Protein AF-A0A8T6N2C1-F1 (afdb_monomer)

Foldseek 3Di:
DPPDCDPVNVVVVVVVVVVVVVVVVLVVLVVQLVVLVVCLVVVVVVCPDPVHDPVNCVVCVVVNVVSNVVSVVSNVVSVVVVVVVVVD

Sequence (88 aa):
DDGVVDDQEIKRSQDMLELELREEKAEAQKRMAWVALASVVLFTVALFTPYVPESRVNALGDLLGLFYIAQASVVGFYFGASAYMSRK

Solvent-accessible surface area (backbone atoms only — not comparable to full-atom values): 4994 Å² total; per-residue (Å²): 135,74,94,66,85,49,74,67,57,55,49,52,52,50,54,50,52,52,50,51,55,49,51,53,50,51,50,52,48,49,50,51,36,50,51,40,53,50,48,54,52,54,50,54,54,52,59,72,35,92,87,46,54,66,70,60,51,63,75,38,41,70,60,51,52,52,50,55,52,53,39,50,48,52,41,49,47,48,54,50,53,50,55,55,61,74,75,109

Mean predicted aligned error: 7.55 Å

Secondary structure (DSSP, 8-state):
------HHHHHHHHHHHHHHHHHHHHHHHHHHHHHHHHHHHHHHHHHTSTTS-HHHHHHHHHHHHHHHHHHHHHHHHHHHHHHHHTT-

Structure (mmCIF, N/CA/C/O backbone):
data_AF-A0A8T6N2C1-F1
#
_entry.id   AF-A0A8T6N2C1-F1
#
loop_
_atom_site.group_PDB
_atom_site.id
_atom_site.type_symbol
_atom_site.label_atom_id
_atom_site.label_alt_id
_atom_site.label_comp_id
_atom_site.label_asym_id
_atom_site.label_entity_id
_atom_site.label_seq_id
_atom_site.pdbx_PDB_ins_code
_atom_site.Cartn_x
_atom_site.Cartn_y
_atom_site.Cartn_z
_atom_site.occupancy
_atom_site.B_iso_or_equiv
_atom_site.auth_seq_id
_atom_site.auth_comp_id
_atom_site.auth_asym_id
_atom_site.auth_atom_id
_atom_site.pdbx_PDB_model_num
ATOM 1 N N . ASP A 1 1 ? -44.871 -8.943 26.080 1.00 46.81 1 ASP A N 1
ATOM 2 C CA . ASP A 1 1 ? -44.673 -7.818 25.164 1.00 46.81 1 ASP A CA 1
ATOM 3 C C . ASP A 1 1 ? -45.124 -6.563 25.888 1.00 46.81 1 ASP A C 1
ATOM 5 O O . ASP A 1 1 ? -46.224 -6.068 25.674 1.00 46.81 1 ASP A O 1
ATOM 9 N N . ASP A 1 2 ? -44.345 -6.156 26.892 1.00 55.09 2 ASP A N 1
ATOM 10 C CA . ASP A 1 2 ? -44.472 -4.800 27.412 1.00 55.09 2 ASP A CA 1
ATOM 11 C C . ASP A 1 2 ? -43.630 -3.952 26.453 1.00 55.09 2 ASP A C 1
ATOM 13 O O . ASP A 1 2 ? -42.506 -4.315 26.125 1.00 55.09 2 ASP A O 1
ATOM 17 N N . GLY A 1 3 ? -44.228 -2.933 25.845 1.00 60.69 3 GLY A N 1
ATOM 18 C CA . GLY A 1 3 ? -43.597 -2.161 24.774 1.00 60.69 3 GLY A CA 1
ATOM 19 C C . GLY A 1 3 ? -42.540 -1.173 25.273 1.00 60.69 3 GLY A C 1
ATOM 20 O O . GLY A 1 3 ? -42.392 -0.114 24.662 1.00 60.69 3 GLY A O 1
ATOM 21 N N . VAL A 1 4 ? -41.874 -1.451 26.399 1.00 64.38 4 VAL A N 1
ATOM 22 C CA . VAL A 1 4 ? -40.844 -0.594 26.983 1.00 64.38 4 VAL A CA 1
ATOM 23 C C . VAL A 1 4 ? -39.487 -1.201 26.657 1.00 64.38 4 VAL A C 1
ATOM 25 O O . VAL A 1 4 ? -39.103 -2.234 27.191 1.00 64.38 4 VAL A O 1
ATOM 28 N N . VAL A 1 5 ? -38.759 -0.544 25.755 1.00 62.59 5 VAL A N 1
ATOM 29 C CA . VAL A 1 5 ? -37.360 -0.882 25.488 1.00 62.59 5 VAL A CA 1
ATOM 30 C C . VAL A 1 5 ? -36.582 -0.660 26.786 1.00 62.59 5 VAL A C 1
ATOM 32 O O . VAL A 1 5 ? -36.468 0.479 27.242 1.00 62.59 5 VAL A O 1
ATOM 35 N N . ASP A 1 6 ? -36.098 -1.738 27.400 1.00 70.88 6 ASP A N 1
ATOM 36 C CA . ASP A 1 6 ? -35.284 -1.656 28.612 1.00 70.88 6 ASP A CA 1
ATOM 37 C C . ASP A 1 6 ? -33.922 -1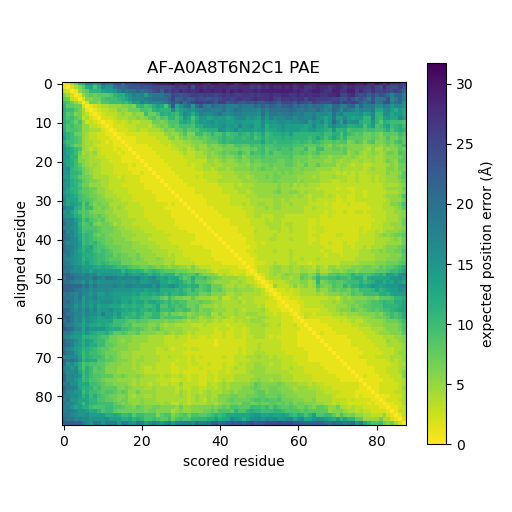.031 28.268 1.00 70.88 6 ASP A C 1
ATOM 39 O O . ASP A 1 6 ? -33.349 -1.291 27.204 1.00 70.88 6 ASP A O 1
ATOM 43 N N . ASP A 1 7 ? -33.358 -0.223 29.167 1.00 72.00 7 ASP A N 1
ATOM 44 C CA . ASP A 1 7 ? -32.079 0.470 28.936 1.00 72.00 7 ASP A CA 1
ATOM 45 C C . ASP A 1 7 ? -30.941 -0.520 28.605 1.00 72.00 7 ASP A C 1
ATOM 47 O O . ASP A 1 7 ? -29.975 -0.182 27.910 1.00 72.00 7 ASP A O 1
ATOM 51 N N . GLN A 1 8 ? -31.060 -1.777 29.054 1.00 73.69 8 GLN A N 1
ATOM 52 C CA . GLN A 1 8 ? -30.140 -2.857 28.694 1.00 73.69 8 GLN A CA 1
ATOM 53 C C . GLN A 1 8 ? -30.251 -3.296 27.227 1.00 73.69 8 GLN A C 1
ATOM 55 O O . GLN A 1 8 ? -29.228 -3.627 26.618 1.00 73.69 8 GLN A O 1
ATOM 60 N N . GLU A 1 9 ? -31.450 -3.299 26.643 1.00 72.69 9 GLU A N 1
ATOM 61 C CA . GLU A 1 9 ? -31.662 -3.634 25.230 1.00 72.69 9 GLU A CA 1
ATOM 62 C C . GLU A 1 9 ? -31.119 -2.535 24.310 1.00 72.69 9 GLU A C 1
ATOM 64 O O . GLU A 1 9 ? -30.480 -2.838 23.295 1.00 72.69 9 GLU A O 1
ATOM 69 N N . ILE A 1 10 ? -31.273 -1.264 24.703 1.00 78.88 10 ILE A N 1
ATOM 70 C CA . ILE A 1 10 ? -30.673 -0.122 23.994 1.00 78.88 10 ILE A CA 1
ATOM 71 C C . ILE A 1 10 ? -29.149 -0.240 24.010 1.00 78.88 10 ILE A C 1
ATOM 73 O O . ILE A 1 10 ? -28.506 -0.123 22.965 1.00 78.88 10 ILE A O 1
ATOM 77 N N . LYS A 1 11 ? -28.562 -0.524 25.178 1.00 84.44 11 LYS A N 1
ATOM 78 C CA . LYS A 1 11 ? -27.108 -0.637 25.328 1.00 84.44 11 LYS A CA 1
ATOM 79 C C . LYS A 1 11 ? -26.525 -1.793 24.514 1.00 84.44 11 LYS A C 1
ATOM 81 O O . LYS A 1 11 ? -25.540 -1.604 23.811 1.00 84.44 11 LYS A O 1
ATOM 86 N N . ARG A 1 12 ? -27.173 -2.964 24.527 1.00 82.44 12 ARG A N 1
ATOM 87 C CA . ARG A 1 12 ? -26.769 -4.104 23.684 1.00 82.44 12 ARG A CA 1
ATOM 88 C C . ARG A 1 12 ? -26.842 -3.783 22.197 1.00 82.44 12 ARG A C 1
ATOM 90 O O . ARG A 1 12 ? -25.947 -4.173 21.455 1.00 82.44 12 ARG A O 1
ATOM 97 N N . SER A 1 13 ? -27.889 -3.083 21.769 1.00 83.25 13 SER A N 1
ATOM 98 C CA . SER A 1 13 ? -28.046 -2.687 20.368 1.00 83.25 13 SER A CA 1
ATOM 99 C C . SER A 1 13 ? -26.957 -1.698 19.942 1.00 83.25 13 SER A C 1
ATOM 101 O O . SER A 1 13 ? -26.416 -1.823 18.848 1.00 83.25 13 SER A O 1
ATOM 103 N N . GLN A 1 14 ? -26.584 -0.757 20.817 1.00 86.31 14 GLN A N 1
ATOM 104 C CA . GLN A 1 14 ? -25.483 0.181 20.576 1.00 86.31 14 GLN A CA 1
ATOM 105 C C . GLN A 1 14 ? -24.121 -0.516 20.500 1.00 86.31 14 GLN A C 1
ATOM 107 O O . GLN A 1 14 ? -23.365 -0.247 19.569 1.00 86.31 14 GLN A O 1
ATOM 112 N N . ASP A 1 15 ? -23.829 -1.433 21.426 1.00 88.50 15 ASP A N 1
ATOM 113 C CA . ASP A 1 15 ? -22.576 -2.197 21.427 1.00 88.50 15 ASP A CA 1
ATOM 114 C C . ASP A 1 15 ? -22.445 -3.047 20.148 1.00 88.50 15 ASP A C 1
ATOM 116 O O . ASP A 1 15 ? -21.370 -3.134 19.554 1.00 88.50 15 ASP A O 1
ATOM 120 N N . MET A 1 16 ? -23.552 -3.641 19.691 1.00 85.75 16 MET A N 1
ATOM 121 C CA . MET A 1 16 ? -23.603 -4.444 18.467 1.00 85.75 16 MET A CA 1
ATOM 122 C C . MET A 1 16 ? -23.368 -3.591 17.213 1.00 85.75 16 MET A C 1
ATOM 124 O O . MET A 1 16 ? -22.524 -3.935 16.391 1.00 85.75 16 MET A O 1
ATOM 128 N N . LEU A 1 17 ? -24.028 -2.432 17.118 1.00 89.19 17 LEU A N 1
ATOM 129 C CA . LEU A 1 17 ? -23.802 -1.449 16.052 1.00 89.19 17 LEU A CA 1
ATOM 130 C C . LEU A 1 17 ? -22.356 -0.940 16.029 1.00 89.19 17 LEU A C 1
ATOM 132 O O . LEU A 1 17 ? -21.770 -0.761 14.962 1.00 89.19 17 LEU A O 1
ATOM 136 N N . GLU A 1 18 ? -21.757 -0.693 17.196 1.00 89.62 18 GLU A N 1
ATOM 137 C CA . GLU A 1 18 ? -20.364 -0.256 17.269 1.00 89.62 18 GLU A CA 1
ATOM 138 C C . GLU A 1 18 ? -19.400 -1.348 16.785 1.00 89.62 18 GLU A C 1
ATOM 140 O O . GLU A 1 18 ? -18.438 -1.041 16.073 1.00 89.62 18 GLU A O 1
ATOM 145 N N . LEU A 1 19 ? -19.656 -2.610 17.140 1.00 87.56 19 LEU A N 1
ATOM 146 C CA . LEU A 1 19 ? -18.880 -3.754 16.661 1.00 87.56 19 LEU A CA 1
ATOM 147 C C . LEU A 1 19 ? -18.960 -3.882 15.137 1.00 87.56 19 LEU A C 1
ATOM 149 O O . LEU A 1 19 ? -17.913 -3.935 14.491 1.00 87.56 19 LEU A O 1
ATOM 153 N N . GLU A 1 20 ? -20.161 -3.828 14.560 1.00 88.88 20 GLU A N 1
ATOM 154 C CA . GLU A 1 20 ? -20.359 -3.888 13.106 1.00 88.88 20 GLU A CA 1
ATOM 155 C C . GLU A 1 20 ? -19.611 -2.758 12.383 1.00 88.88 20 GLU A C 1
ATOM 157 O O . GLU A 1 20 ? -18.842 -3.001 11.451 1.00 88.88 20 GLU A O 1
ATOM 162 N N . LEU A 1 21 ? -19.746 -1.517 12.864 1.00 89.75 21 LEU A N 1
ATOM 163 C CA . LEU A 1 21 ? -19.045 -0.365 12.289 1.00 89.75 21 LEU A CA 1
ATOM 164 C C . LEU A 1 21 ? -17.519 -0.494 12.386 1.00 89.75 21 LEU A C 1
ATOM 166 O O . LEU A 1 21 ? -16.795 0.013 11.523 1.00 89.75 21 LEU A O 1
ATOM 170 N N . ARG A 1 22 ? -16.996 -1.112 13.451 1.00 87.88 22 ARG A N 1
ATOM 171 C CA . ARG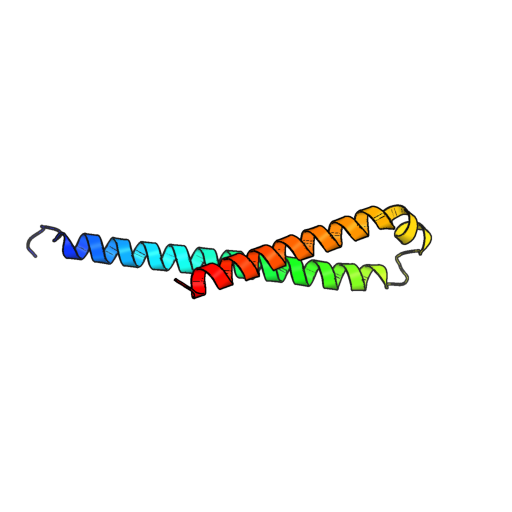 A 1 22 ? -15.556 -1.368 13.598 1.00 87.88 22 ARG A CA 1
ATOM 172 C C . ARG A 1 22 ? -15.080 -2.435 12.620 1.00 87.88 22 ARG A C 1
ATOM 174 O O . ARG A 1 22 ? -14.036 -2.234 11.998 1.00 87.88 22 ARG A O 1
ATOM 181 N N . GLU A 1 23 ? -15.825 -3.525 12.467 1.00 88.19 23 GLU A N 1
ATOM 182 C CA . GLU A 1 23 ? -15.508 -4.589 11.512 1.00 88.19 23 GLU A CA 1
ATOM 183 C C . GLU A 1 23 ? -15.512 -4.067 10.073 1.00 88.19 23 GLU A C 1
ATOM 185 O O . GLU A 1 23 ? -14.534 -4.264 9.347 1.00 88.19 23 GLU A O 1
ATOM 190 N N . GLU A 1 24 ? -16.537 -3.302 9.690 1.00 90.62 24 GLU A N 1
ATOM 191 C CA . GLU A 1 24 ? -16.638 -2.708 8.354 1.00 90.62 24 GLU A CA 1
ATOM 192 C C . GLU A 1 24 ? -15.454 -1.769 8.067 1.00 90.62 24 GLU A C 1
ATOM 194 O O . GLU A 1 24 ? -14.809 -1.851 7.015 1.00 90.62 24 GLU A O 1
ATOM 199 N N . LYS A 1 25 ? -15.094 -0.911 9.033 1.00 88.50 25 LYS A N 1
ATOM 200 C CA . LYS A 1 25 ? -13.920 -0.029 8.920 1.00 88.50 25 LYS A CA 1
ATOM 201 C C . LYS A 1 25 ? -12.623 -0.818 8.779 1.00 88.50 25 LYS A C 1
ATOM 203 O O . LYS A 1 25 ? -11.784 -0.448 7.956 1.00 88.50 25 LYS A O 1
ATOM 208 N N . ALA A 1 26 ? -12.440 -1.878 9.562 1.00 87.81 26 ALA A N 1
ATOM 209 C CA . ALA A 1 26 ? -11.250 -2.719 9.492 1.00 87.81 26 ALA A CA 1
ATOM 210 C C . ALA A 1 26 ? -11.143 -3.424 8.130 1.00 87.81 26 ALA A C 1
ATOM 212 O O . ALA A 1 26 ? -10.063 -3.466 7.535 1.00 87.81 26 ALA A O 1
ATOM 213 N N . GLU A 1 27 ? -12.259 -3.916 7.588 1.00 90.44 27 GLU A N 1
ATOM 214 C CA . GLU A 1 27 ? -12.280 -4.540 6.269 1.00 90.44 27 GLU A CA 1
ATOM 215 C C . GLU A 1 27 ? -11.980 -3.528 5.154 1.00 90.44 27 GLU A C 1
ATOM 217 O O . GLU A 1 27 ? -11.156 -3.799 4.274 1.00 90.44 27 GLU A O 1
ATOM 222 N N . ALA A 1 28 ? -12.574 -2.334 5.213 1.00 90.44 28 ALA A N 1
ATOM 223 C CA . ALA A 1 28 ? -12.293 -1.258 4.267 1.00 90.44 28 ALA A CA 1
ATOM 224 C C . ALA A 1 28 ? -10.806 -0.866 4.289 1.00 90.44 28 ALA A C 1
ATOM 226 O O . ALA A 1 28 ? -10.160 -0.785 3.242 1.00 90.44 28 ALA A O 1
ATOM 227 N N . GLN A 1 29 ? -10.231 -0.697 5.480 1.00 88.81 29 GLN A N 1
ATOM 228 C CA . GLN A 1 29 ? -8.811 -0.405 5.665 1.00 88.81 29 GLN A CA 1
ATOM 229 C C . GLN A 1 29 ? -7.907 -1.520 5.114 1.00 88.81 29 GLN A C 1
ATOM 231 O O . GLN A 1 29 ? -6.936 -1.234 4.408 1.00 88.81 29 GLN A O 1
ATOM 236 N N . LYS A 1 30 ? -8.257 -2.789 5.353 1.00 90.06 30 LYS A N 1
ATOM 237 C CA . LYS A 1 30 ? -7.546 -3.948 4.799 1.00 90.06 30 LYS A CA 1
ATOM 238 C C . LYS A 1 30 ? -7.571 -3.945 3.273 1.00 90.06 30 LYS A C 1
ATOM 240 O O . LYS A 1 30 ? -6.539 -4.182 2.646 1.00 90.06 30 LYS A O 1
ATOM 245 N N . ARG A 1 31 ? -8.728 -3.666 2.663 1.00 92.25 31 ARG A N 1
ATOM 246 C CA . ARG A 1 31 ? -8.864 -3.560 1.201 1.00 92.25 31 ARG A CA 1
ATOM 247 C C . ARG A 1 31 ? -8.000 -2.425 0.649 1.00 92.25 31 ARG A C 1
ATOM 249 O O . ARG A 1 31 ? -7.284 -2.647 -0.322 1.00 92.25 31 ARG A O 1
ATOM 256 N N . MET A 1 32 ? -7.991 -1.255 1.293 1.00 92.44 32 MET A N 1
ATOM 257 C CA . MET A 1 32 ? -7.122 -0.139 0.893 1.00 92.44 32 MET A CA 1
ATOM 258 C C . MET A 1 32 ? -5.635 -0.511 0.947 1.00 92.44 32 MET A C 1
ATOM 260 O O . MET A 1 32 ? -4.907 -0.244 -0.007 1.00 92.44 32 MET A O 1
ATOM 264 N N . ALA A 1 33 ? -5.187 -1.178 2.016 1.00 91.81 33 ALA A N 1
ATOM 265 C CA . ALA A 1 33 ? -3.803 -1.633 2.139 1.00 91.81 33 ALA A CA 1
ATOM 266 C C . ALA A 1 33 ? -3.427 -2.660 1.058 1.00 91.81 33 ALA A C 1
ATOM 268 O O . ALA A 1 33 ? -2.348 -2.578 0.475 1.00 91.81 33 ALA A O 1
ATOM 269 N N . TRP A 1 34 ? -4.328 -3.593 0.739 1.00 92.12 34 TRP A N 1
ATOM 270 C CA . TRP A 1 34 ? -4.122 -4.556 -0.345 1.00 92.12 34 TRP A CA 1
ATOM 271 C C . TRP A 1 34 ? -4.023 -3.895 -1.717 1.00 92.12 34 TRP A C 1
ATOM 273 O O . TRP A 1 34 ? -3.151 -4.263 -2.501 1.00 92.12 34 TRP A O 1
ATOM 283 N N . VAL A 1 35 ? -4.873 -2.907 -2.002 1.00 94.62 35 VAL A N 1
ATOM 284 C CA . VAL A 1 35 ? -4.810 -2.141 -3.254 1.00 94.62 35 VAL A CA 1
ATOM 285 C C . VAL A 1 35 ? -3.498 -1.361 -3.342 1.00 94.62 35 VAL A C 1
ATOM 287 O O . VAL A 1 35 ? -2.852 -1.389 -4.388 1.00 94.62 35 VAL A O 1
ATOM 290 N N . ALA A 1 36 ? -3.060 -0.733 -2.248 1.00 93.75 36 ALA A N 1
ATOM 291 C CA . ALA A 1 36 ? -1.778 -0.035 -2.189 1.00 93.75 36 ALA A CA 1
ATOM 292 C C . ALA A 1 36 ? -0.602 -0.982 -2.489 1.00 93.75 36 ALA A C 1
ATOM 294 O O . ALA A 1 36 ? 0.196 -0.714 -3.389 1.00 93.75 36 ALA A O 1
ATOM 295 N N . LEU A 1 37 ? -0.545 -2.140 -1.820 1.00 93.25 37 LEU A N 1
ATOM 296 C CA . LEU A 1 37 ? 0.478 -3.166 -2.055 1.00 93.25 37 LEU A CA 1
ATOM 297 C C . LEU A 1 37 ? 0.455 -3.692 -3.495 1.00 93.25 37 LEU A C 1
ATOM 299 O O . LEU A 1 37 ? 1.498 -3.769 -4.144 1.00 93.25 37 LEU A O 1
ATOM 303 N N . ALA A 1 38 ? -0.730 -4.012 -4.018 1.00 95.12 38 ALA A N 1
ATOM 304 C CA . ALA A 1 38 ? -0.889 -4.474 -5.391 1.00 95.12 38 ALA A CA 1
ATOM 305 C C . ALA A 1 38 ? -0.447 -3.408 -6.404 1.00 95.12 38 ALA A C 1
ATOM 307 O O . ALA A 1 38 ? 0.189 -3.747 -7.399 1.00 95.12 38 ALA A O 1
ATOM 308 N N . SER A 1 39 ? -0.723 -2.127 -6.137 1.00 94.12 39 SER A N 1
ATOM 309 C CA . SER A 1 39 ? -0.325 -1.024 -7.017 1.00 94.12 39 SER A CA 1
ATOM 310 C C . SER A 1 39 ? 1.193 -0.896 -7.126 1.00 94.12 39 SER A C 1
ATOM 312 O O . SER A 1 39 ? 1.710 -0.767 -8.230 1.00 94.12 39 SER A O 1
ATOM 314 N N . VAL A 1 40 ? 1.917 -1.029 -6.010 1.00 93.88 40 VAL A N 1
ATOM 315 C CA . VAL A 1 40 ? 3.385 -0.990 -5.972 1.00 93.88 40 VAL A CA 1
ATOM 316 C C . VAL A 1 40 ? 3.974 -2.132 -6.791 1.00 93.88 40 VAL A C 1
ATOM 318 O O . VAL A 1 40 ? 4.864 -1.912 -7.612 1.00 93.88 40 VAL A O 1
ATOM 321 N N . VAL A 1 41 ? 3.461 -3.350 -6.609 1.00 93.69 41 VAL A N 1
ATOM 322 C CA . VAL A 1 41 ? 3.932 -4.531 -7.345 1.00 93.69 41 VAL A CA 1
ATOM 323 C C . VAL A 1 41 ? 3.631 -4.399 -8.836 1.00 93.69 41 VAL A C 1
ATOM 325 O O . VAL A 1 41 ? 4.540 -4.537 -9.650 1.00 93.69 41 VAL A O 1
ATOM 328 N N . LEU A 1 42 ? 2.385 -4.082 -9.200 1.00 94.62 42 LEU A N 1
ATOM 329 C CA . LEU A 1 42 ? 1.967 -3.928 -10.593 1.00 94.62 42 LEU A CA 1
ATOM 330 C C . LEU A 1 42 ? 2.775 -2.839 -11.300 1.00 94.62 42 LEU A C 1
ATOM 332 O O . LEU A 1 42 ? 3.222 -3.038 -12.426 1.00 94.62 42 LEU A O 1
ATOM 336 N N . PHE A 1 43 ? 2.987 -1.708 -10.632 1.00 91.44 43 PHE A N 1
ATOM 337 C CA . PHE A 1 43 ? 3.746 -0.596 -11.180 1.00 91.44 43 PHE A CA 1
ATOM 338 C C . PHE A 1 43 ? 5.222 -0.953 -11.365 1.00 91.44 43 PHE A C 1
ATOM 340 O O . PHE A 1 43 ? 5.791 -0.681 -12.419 1.00 91.44 43 PHE A O 1
ATOM 347 N N . THR A 1 44 ? 5.817 -1.655 -10.396 1.00 90.25 44 THR A N 1
ATOM 348 C CA . THR A 1 44 ? 7.189 -2.169 -10.513 1.00 90.25 44 THR A CA 1
ATOM 349 C C . THR A 1 44 ? 7.305 -3.116 -11.703 1.00 90.25 44 THR A C 1
ATOM 351 O O . THR A 1 44 ? 8.172 -2.936 -12.548 1.00 90.25 44 THR A O 1
ATOM 354 N N . VAL A 1 45 ? 6.397 -4.087 -11.830 1.00 91.56 45 VAL A N 1
ATOM 355 C CA . VAL A 1 45 ? 6.387 -5.020 -12.966 1.00 91.56 45 VAL A CA 1
ATOM 356 C C . VAL A 1 45 ? 6.215 -4.272 -14.289 1.00 91.56 45 VAL A C 1
ATOM 358 O O . VAL A 1 45 ? 6.930 -4.568 -15.242 1.00 91.56 45 VAL A O 1
ATOM 361 N N . ALA A 1 46 ? 5.327 -3.275 -14.346 1.00 90.25 46 ALA A N 1
ATOM 362 C CA . ALA A 1 46 ? 5.097 -2.464 -15.539 1.00 90.25 46 ALA A CA 1
ATOM 363 C C . ALA A 1 46 ? 6.359 -1.706 -15.988 1.00 90.25 46 ALA A C 1
ATOM 365 O O . ALA A 1 46 ? 6.658 -1.693 -17.182 1.00 90.25 46 ALA A O 1
ATOM 366 N N . LEU A 1 47 ? 7.128 -1.131 -15.056 1.00 88.06 47 LEU A N 1
ATOM 367 C CA . LEU A 1 47 ? 8.384 -0.434 -15.366 1.00 88.06 47 LEU A CA 1
ATOM 368 C C . LEU A 1 47 ? 9.460 -1.363 -15.943 1.00 88.06 47 LEU A C 1
ATOM 370 O O . LEU A 1 47 ? 10.263 -0.919 -16.755 1.00 88.06 47 LEU A O 1
ATOM 37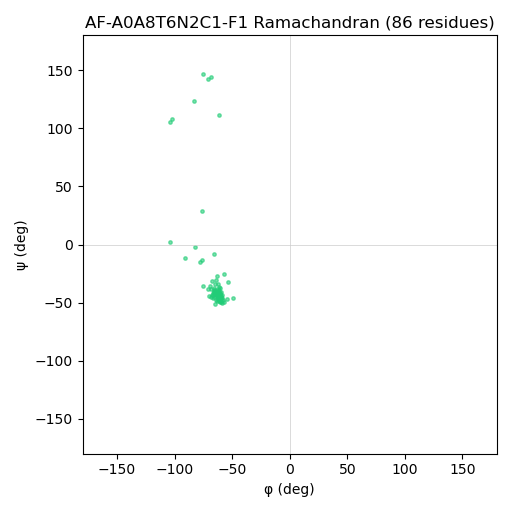4 N N . PHE A 1 48 ? 9.461 -2.641 -15.560 1.00 85.69 48 PHE A N 1
ATOM 375 C CA . PHE A 1 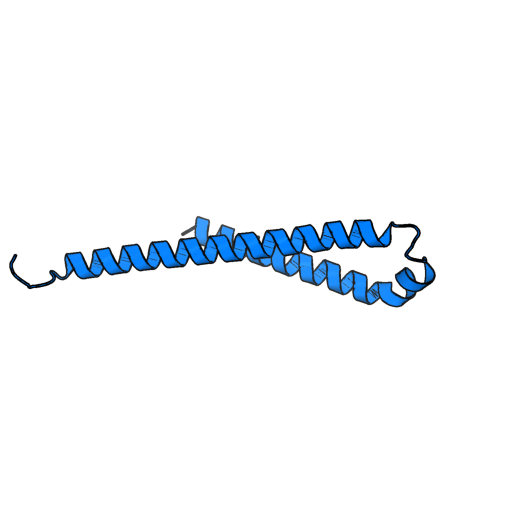48 ? 10.395 -3.647 -16.081 1.00 85.69 48 PHE A CA 1
ATOM 376 C C . PHE A 1 48 ? 9.961 -4.239 -17.433 1.00 85.69 48 PHE A C 1
ATOM 378 O O . PHE A 1 48 ? 10.672 -5.068 -18.003 1.00 85.69 48 PHE A O 1
ATOM 385 N N . THR A 1 49 ? 8.801 -3.845 -17.969 1.00 87.94 49 THR A N 1
ATOM 386 C CA . THR A 1 49 ? 8.381 -4.291 -19.301 1.00 87.94 49 THR A CA 1
ATOM 387 C C . THR A 1 49 ? 9.159 -3.562 -20.404 1.00 87.94 49 THR A C 1
ATOM 389 O O . THR A 1 49 ? 9.441 -2.371 -20.277 1.00 87.94 49 THR A O 1
ATOM 392 N N . PRO A 1 50 ? 9.436 -4.220 -21.548 1.00 84.94 50 PRO A N 1
ATOM 393 C CA . PRO A 1 50 ? 10.176 -3.609 -22.659 1.00 84.94 50 PRO A CA 1
ATOM 394 C C . PRO A 1 50 ? 9.435 -2.438 -23.331 1.00 84.94 50 PRO A C 1
ATOM 396 O O . PRO A 1 50 ? 9.996 -1.751 -24.179 1.00 84.94 50 PRO A O 1
ATOM 399 N N . TYR A 1 51 ? 8.170 -2.203 -22.970 1.00 85.25 51 TYR A N 1
ATOM 400 C CA . TYR A 1 51 ? 7.359 -1.099 -23.481 1.00 85.25 51 TYR A CA 1
ATOM 401 C C . TYR A 1 51 ? 7.695 0.247 -22.824 1.00 85.25 51 TYR A C 1
ATOM 403 O O . TYR A 1 51 ? 7.298 1.294 -23.345 1.00 85.25 51 TYR A O 1
ATOM 411 N N . VAL A 1 52 ? 8.412 0.241 -21.694 1.00 83.75 52 VAL A N 1
ATOM 412 C CA . VAL A 1 52 ? 8.801 1.453 -20.969 1.00 83.75 52 VAL A CA 1
ATOM 413 C C . VAL A 1 52 ? 10.286 1.741 -21.221 1.00 83.75 52 VAL A C 1
ATOM 415 O O . VAL A 1 52 ? 11.146 1.058 -20.675 1.00 83.75 52 VAL A O 1
ATOM 418 N N . PRO A 1 53 ? 10.627 2.749 -22.045 1.00 85.31 53 PRO A N 1
ATOM 419 C CA . PRO A 1 53 ? 12.020 3.094 -22.295 1.00 85.31 53 PRO A CA 1
ATOM 420 C C . PRO A 1 53 ? 12.664 3.736 -21.061 1.00 85.31 53 PRO A C 1
ATOM 422 O O . PRO A 1 53 ? 12.048 4.571 -20.392 1.00 85.31 53 PRO A O 1
ATOM 425 N N . GLU A 1 54 ? 13.939 3.420 -20.818 1.00 84.38 54 GLU A N 1
ATOM 426 C CA . GLU A 1 54 ? 14.725 3.938 -19.684 1.00 84.38 54 GLU A CA 1
ATOM 427 C C . GLU A 1 54 ? 14.726 5.471 -19.603 1.00 84.38 54 GLU A C 1
ATOM 429 O O . GLU A 1 54 ? 14.720 6.040 -18.514 1.00 84.38 54 GLU A O 1
ATOM 434 N N . SER A 1 55 ? 14.657 6.163 -20.745 1.00 86.19 55 SER A N 1
ATOM 435 C CA . SER A 1 55 ? 14.573 7.627 -20.788 1.00 86.19 55 SER A CA 1
ATOM 436 C C . SER A 1 55 ? 13.319 8.176 -20.100 1.00 86.19 55 SER A C 1
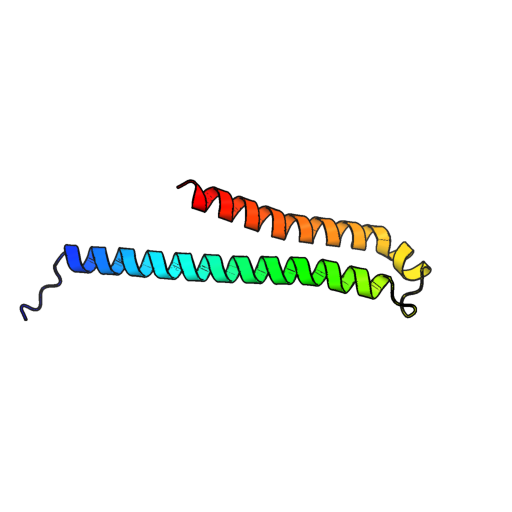ATOM 438 O O . SER A 1 55 ? 13.394 9.207 -19.435 1.00 86.19 55 SER A O 1
ATOM 440 N N . ARG A 1 56 ? 12.175 7.485 -20.208 1.00 82.75 56 ARG A N 1
ATOM 441 C CA . ARG A 1 56 ? 10.932 7.871 -19.519 1.00 82.75 56 ARG A CA 1
ATOM 442 C C . ARG A 1 56 ? 10.982 7.537 -18.034 1.00 82.75 56 ARG A C 1
ATOM 444 O O . ARG A 1 56 ? 10.467 8.313 -17.238 1.00 82.75 56 ARG A O 1
ATO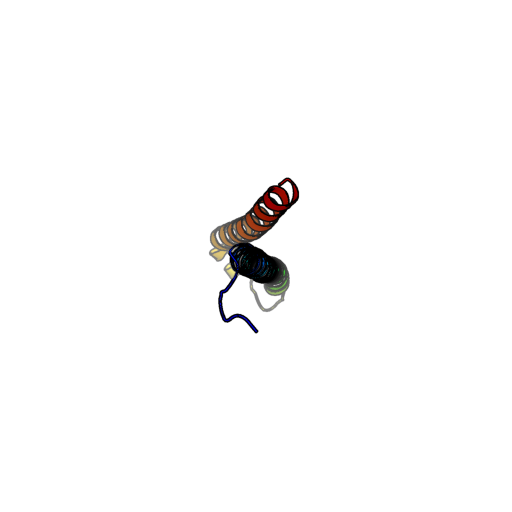M 451 N N . VAL A 1 57 ? 11.613 6.422 -17.667 1.00 85.81 57 VAL A N 1
ATOM 452 C CA . VAL A 1 57 ? 11.817 6.050 -16.258 1.00 85.81 57 VAL A CA 1
ATOM 453 C C . VAL A 1 57 ? 12.691 7.090 -15.562 1.00 85.81 57 VAL A C 1
ATOM 455 O O . VAL A 1 57 ? 12.299 7.612 -14.526 1.00 85.81 57 VAL A O 1
ATOM 458 N N . ASN A 1 58 ? 13.818 7.466 -16.173 1.00 86.88 58 ASN A N 1
ATOM 459 C CA . ASN A 1 58 ? 14.715 8.487 -15.631 1.00 86.88 58 ASN A CA 1
ATOM 460 C C . ASN A 1 58 ? 14.053 9.868 -15.564 1.00 86.88 58 ASN A C 1
ATOM 462 O O . ASN A 1 58 ? 14.196 10.557 -14.559 1.00 86.88 58 ASN A O 1
ATOM 466 N N . ALA A 1 59 ? 13.278 10.259 -16.582 1.00 89.38 59 ALA A N 1
ATOM 467 C CA . ALA A 1 59 ? 12.546 11.528 -16.566 1.00 89.38 59 ALA A CA 1
ATOM 468 C C . ALA A 1 59 ? 11.493 11.609 -15.445 1.00 89.38 59 ALA A C 1
ATOM 470 O O . ALA A 1 59 ? 11.157 12.703 -14.998 1.00 89.38 59 ALA A O 1
ATOM 471 N N . LEU A 1 60 ? 10.965 10.465 -15.002 1.00 88.62 60 LEU A N 1
ATOM 472 C CA . LEU A 1 60 ? 9.951 10.385 -13.952 1.00 88.62 60 LEU A CA 1
ATOM 473 C C . LEU A 1 60 ? 10.512 9.914 -12.605 1.00 88.62 60 LEU A C 1
ATOM 475 O O . LEU A 1 60 ? 9.736 9.807 -11.663 1.00 88.62 60 LEU A O 1
ATOM 479 N N . GLY A 1 61 ? 11.820 9.661 -12.485 1.00 89.25 61 GLY A N 1
ATOM 480 C CA . GLY A 1 61 ? 12.438 8.994 -11.331 1.00 89.25 61 GLY A CA 1
ATOM 481 C C . GLY A 1 61 ? 12.029 9.568 -9.972 1.00 89.25 61 GLY A C 1
ATOM 482 O O . GLY A 1 61 ? 11.615 8.815 -9.090 1.00 89.25 61 GLY A O 1
ATOM 483 N N . ASP A 1 62 ? 12.037 10.894 -9.834 1.00 91.75 62 ASP A N 1
ATOM 484 C CA . ASP A 1 62 ? 11.632 11.576 -8.596 1.00 91.75 62 ASP A CA 1
ATOM 485 C C . ASP A 1 62 ? 10.146 11.360 -8.264 1.00 91.75 62 ASP A C 1
ATOM 487 O O . ASP A 1 62 ? 9.780 11.134 -7.107 1.00 91.75 62 ASP A O 1
ATOM 491 N N . LEU A 1 63 ? 9.276 11.364 -9.282 1.00 91.25 63 LEU A N 1
ATOM 492 C CA . LEU A 1 63 ? 7.848 11.076 -9.123 1.00 91.25 63 LEU A CA 1
ATOM 493 C C . LEU A 1 63 ? 7.610 9.609 -8.760 1.00 91.25 63 LEU A C 1
ATOM 495 O O . LEU A 1 63 ? 6.741 9.325 -7.936 1.00 91.25 63 LEU A O 1
ATOM 499 N N . LEU A 1 64 ? 8.385 8.684 -9.340 1.00 90.81 64 LEU A N 1
ATOM 500 C CA . LEU A 1 64 ? 8.339 7.270 -8.965 1.00 90.81 64 LEU A CA 1
ATOM 501 C C . LEU A 1 64 ? 8.715 7.130 -7.486 1.00 90.81 64 LEU A C 1
ATOM 503 O O . LEU A 1 64 ? 7.957 6.540 -6.723 1.00 90.81 64 LEU A O 1
ATOM 507 N N . GLY A 1 65 ? 9.824 7.737 -7.054 1.00 92.25 65 GLY A N 1
ATOM 508 C CA . GLY A 1 65 ? 10.252 7.734 -5.653 1.00 92.25 65 GLY A CA 1
ATOM 509 C C . GLY A 1 65 ? 9.165 8.240 -4.701 1.00 92.25 65 GLY A C 1
ATOM 510 O O . GLY A 1 65 ? 8.843 7.572 -3.715 1.00 92.25 65 GLY A O 1
ATOM 511 N N . LEU A 1 66 ? 8.529 9.368 -5.035 1.00 94.88 66 LEU A N 1
ATOM 512 C CA . LEU A 1 66 ? 7.417 9.911 -4.253 1.00 94.88 66 LEU A CA 1
ATOM 513 C C . LEU A 1 66 ? 6.212 8.961 -4.214 1.00 94.88 66 LEU A C 1
ATOM 515 O O . LEU A 1 66 ? 5.601 8.790 -3.159 1.00 94.88 66 LEU A O 1
ATOM 519 N N . PHE A 1 67 ? 5.891 8.311 -5.333 1.00 93.50 67 PHE A N 1
ATOM 520 C CA . PHE A 1 67 ? 4.827 7.314 -5.399 1.00 93.50 67 PHE A CA 1
ATOM 521 C C . PHE A 1 67 ? 5.097 6.134 -4.456 1.00 93.50 67 PHE A C 1
ATOM 523 O O . PHE A 1 67 ? 4.226 5.789 -3.657 1.00 93.50 67 PHE A O 1
ATOM 530 N N . TYR A 1 68 ? 6.300 5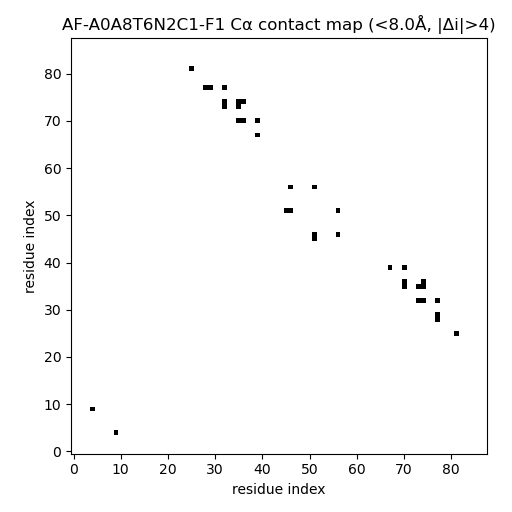.550 -4.478 1.00 93.88 68 TYR A N 1
ATOM 531 C CA . TYR A 1 68 ? 6.645 4.437 -3.583 1.00 93.88 68 TYR A CA 1
ATOM 532 C C . TYR A 1 68 ? 6.579 4.843 -2.106 1.00 93.88 68 TYR A C 1
ATOM 534 O O . TYR A 1 68 ? 6.042 4.089 -1.292 1.00 93.88 68 TYR A O 1
ATOM 542 N N . ILE A 1 69 ? 7.065 6.039 -1.757 1.00 94.69 69 ILE A N 1
ATOM 543 C CA . ILE A 1 69 ? 6.976 6.562 -0.387 1.00 94.69 69 ILE A CA 1
ATOM 544 C C . ILE A 1 69 ? 5.510 6.738 0.026 1.00 94.69 69 ILE A C 1
ATOM 546 O O . ILE A 1 69 ? 5.127 6.286 1.103 1.00 94.69 69 ILE A O 1
ATOM 550 N N . ALA A 1 70 ? 4.675 7.325 -0.835 1.00 94.50 70 ALA A N 1
ATOM 551 C CA . ALA A 1 70 ? 3.254 7.513 -0.555 1.00 94.50 70 ALA A CA 1
ATOM 552 C C . ALA A 1 70 ? 2.533 6.175 -0.314 1.00 94.50 70 ALA A C 1
ATOM 554 O O . ALA A 1 70 ? 1.781 6.046 0.654 1.00 94.50 70 ALA A O 1
ATOM 555 N N . GLN A 1 71 ? 2.798 5.154 -1.135 1.00 93.69 71 GLN A N 1
ATOM 556 C CA . GLN A 1 71 ? 2.215 3.822 -0.939 1.00 93.69 71 GLN A CA 1
ATOM 557 C C . GLN A 1 71 ? 2.716 3.161 0.354 1.00 93.69 71 GLN A C 1
ATOM 559 O O . GLN A 1 71 ? 1.921 2.590 1.104 1.00 93.69 71 GLN A O 1
ATOM 564 N N . ALA A 1 72 ? 4.010 3.293 0.669 1.00 93.38 72 ALA A N 1
ATOM 565 C CA . ALA A 1 72 ? 4.568 2.814 1.931 1.00 93.38 72 ALA A CA 1
ATOM 566 C C . ALA A 1 72 ? 3.914 3.497 3.144 1.00 93.38 72 ALA A C 1
ATOM 568 O O . ALA A 1 72 ? 3.646 2.833 4.145 1.00 93.38 72 ALA A O 1
ATOM 569 N N . SER A 1 73 ? 3.586 4.791 3.054 1.00 93.62 73 SER A N 1
ATOM 570 C CA . SER A 1 73 ? 2.854 5.509 4.103 1.00 93.62 73 SER A CA 1
ATOM 571 C C . SER A 1 73 ? 1.433 4.978 4.307 1.00 93.62 73 SER A C 1
ATOM 573 O O . SER A 1 73 ? 1.029 4.799 5.453 1.00 93.62 73 SER A O 1
ATOM 575 N N . VAL A 1 74 ? 0.683 4.679 3.238 1.00 91.62 74 VAL A N 1
ATOM 576 C CA . VAL A 1 74 ? -0.676 4.105 3.346 1.00 91.62 74 VAL A CA 1
ATOM 577 C C . VAL A 1 74 ? -0.638 2.757 4.064 1.00 91.62 74 VAL A C 1
ATOM 579 O O . VAL A 1 74 ? -1.407 2.508 4.994 1.00 91.62 74 VAL A O 1
ATOM 582 N N . VAL A 1 75 ? 0.303 1.900 3.669 1.00 91.75 75 VAL A N 1
ATOM 583 C CA . VAL A 1 75 ? 0.486 0.574 4.264 1.00 91.75 75 VAL A CA 1
ATOM 584 C C . VAL A 1 75 ? 0.969 0.683 5.717 1.00 91.75 75 VAL A C 1
ATOM 586 O O . VAL A 1 75 ? 0.443 0.004 6.598 1.00 91.75 75 VAL A O 1
ATOM 589 N N . GLY A 1 76 ? 1.922 1.575 5.998 1.00 91.75 76 GLY A N 1
ATOM 590 C CA . GLY A 1 76 ? 2.421 1.834 7.349 1.00 91.75 76 GLY A CA 1
ATOM 591 C C . GLY A 1 76 ? 1.343 2.379 8.287 1.00 91.75 76 GLY A C 1
ATOM 592 O O . GLY A 1 76 ? 1.236 1.924 9.425 1.00 91.75 76 GLY A O 1
ATOM 593 N N . PHE A 1 77 ? 0.497 3.293 7.804 1.00 91.25 77 PHE A N 1
ATOM 594 C CA . PHE A 1 77 ? -0.650 3.797 8.557 1.00 91.25 77 PHE A CA 1
ATOM 595 C C . PHE A 1 77 ? -1.645 2.679 8.874 1.00 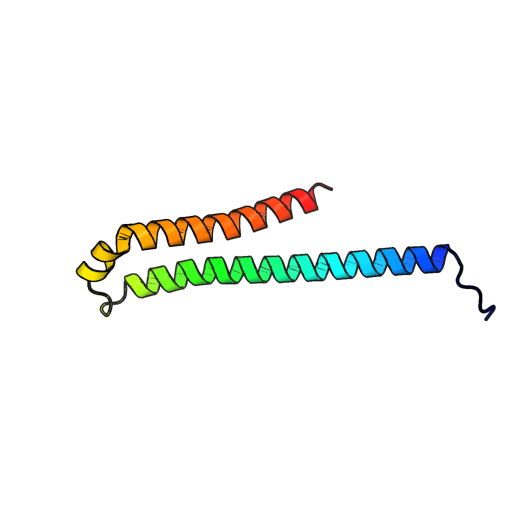91.25 77 PHE A C 1
ATOM 597 O O . PHE A 1 77 ? -2.073 2.561 10.019 1.00 91.25 77 PHE A O 1
ATOM 604 N N . TYR A 1 78 ? -1.965 1.823 7.900 1.00 88.62 78 TYR A N 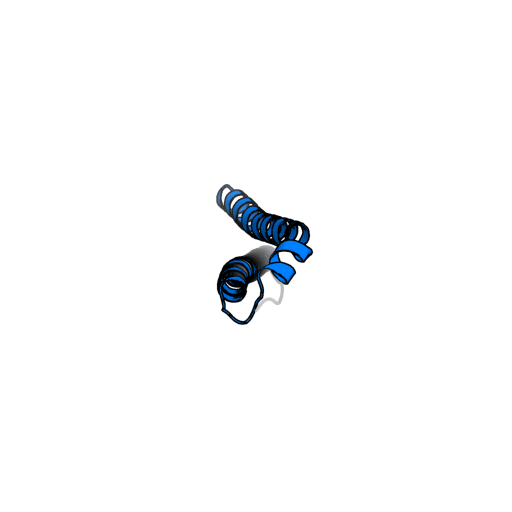1
ATOM 605 C CA . TYR A 1 78 ? -2.834 0.668 8.120 1.00 88.62 78 TYR A CA 1
ATOM 606 C C . TYR A 1 78 ? -2.305 -0.256 9.224 1.00 88.62 78 TYR A C 1
ATOM 608 O O . TYR A 1 78 ? -3.043 -0.597 10.152 1.00 88.62 78 TYR A O 1
ATOM 616 N N . PHE A 1 79 ? -1.025 -0.637 9.160 1.00 87.56 79 PHE A N 1
ATOM 617 C CA . PHE A 1 79 ? -0.419 -1.495 10.179 1.00 87.56 79 PHE A CA 1
ATOM 618 C C . PHE A 1 79 ? -0.330 -0.801 11.542 1.00 87.56 79 PHE A C 1
ATOM 620 O O . PHE A 1 79 ? -0.583 -1.439 12.563 1.00 87.56 79 PHE A O 1
ATOM 627 N N . GLY A 1 80 ? -0.037 0.502 11.572 1.00 89.81 80 GLY A N 1
ATOM 628 C CA . GLY A 1 80 ? -0.015 1.299 12.798 1.00 89.81 80 GLY A CA 1
ATOM 629 C C . GLY A 1 80 ? -1.390 1.406 13.460 1.00 89.81 80 GLY A C 1
ATOM 630 O O . GLY A 1 80 ? -1.520 1.150 14.657 1.00 89.81 80 GLY A O 1
ATOM 631 N N . ALA A 1 81 ? -2.426 1.719 12.680 1.00 86.81 81 ALA A N 1
ATOM 632 C CA . ALA A 1 81 ? -3.807 1.778 13.149 1.00 86.81 81 ALA A CA 1
ATOM 633 C C . ALA A 1 81 ? -4.286 0.406 13.645 1.00 86.81 81 ALA A C 1
ATOM 635 O O . ALA A 1 81 ? -4.843 0.305 14.737 1.00 86.81 81 ALA A O 1
ATOM 636 N N . SER A 1 82 ? -3.995 -0.660 12.895 1.00 85.06 82 SER A N 1
ATOM 637 C CA . SER A 1 82 ? -4.348 -2.033 13.273 1.00 85.06 82 SER A CA 1
ATOM 638 C C . SER A 1 82 ? -3.669 -2.464 14.578 1.00 85.06 82 SER A C 1
ATOM 640 O O . SER A 1 82 ? -4.331 -2.994 15.465 1.00 85.06 82 SER A O 1
ATOM 642 N N . ALA A 1 83 ? -2.369 -2.187 14.739 1.00 86.19 83 ALA A N 1
ATOM 643 C CA . ALA A 1 83 ? -1.619 -2.523 15.952 1.00 86.19 83 ALA A CA 1
ATOM 644 C C . ALA A 1 83 ? -2.068 -1.715 17.183 1.00 86.19 83 ALA A C 1
ATOM 646 O O . ALA A 1 83 ? -2.000 -2.206 18.312 1.00 86.19 83 ALA A O 1
ATOM 647 N N . TYR A 1 84 ? -2.522 -0.473 16.982 1.00 84.75 84 TYR A N 1
ATOM 648 C CA . TYR A 1 84 ? -3.125 0.328 18.046 1.00 84.75 84 TYR A CA 1
ATOM 649 C C . TYR A 1 84 ? -4.471 -0.257 18.484 1.00 84.75 84 TYR A C 1
ATOM 651 O O . TYR A 1 84 ? -4.706 -0.415 19.680 1.00 84.75 84 TYR A O 1
ATOM 659 N N . MET A 1 85 ? -5.323 -0.636 17.526 1.00 80.94 85 MET A N 1
ATOM 660 C CA . MET A 1 85 ? -6.618 -1.255 17.815 1.00 80.94 85 MET A CA 1
ATOM 661 C C . MET A 1 85 ? -6.479 -2.624 18.484 1.00 80.94 85 MET A C 1
ATOM 663 O O . MET A 1 85 ? -7.285 -2.941 19.344 1.00 80.94 85 MET A O 1
ATOM 667 N N . SER A 1 86 ? -5.448 -3.411 18.160 1.00 76.75 86 SER A N 1
ATOM 668 C CA . SER A 1 86 ? -5.225 -4.723 18.785 1.00 76.75 86 SER A CA 1
ATOM 669 C C . SER A 1 86 ? -4.656 -4.664 20.208 1.00 76.75 86 SER A C 1
ATOM 671 O O . SER A 1 86 ? -4.581 -5.693 20.872 1.00 76.75 86 SER A O 1
ATOM 673 N N . ARG A 1 87 ? -4.156 -3.503 20.660 1.00 74.50 87 ARG A N 1
ATOM 674 C CA . ARG A 1 87 ? -3.622 -3.314 22.025 1.00 74.50 87 ARG A CA 1
ATOM 675 C C . ARG A 1 87 ? -4.671 -2.845 23.033 1.00 74.50 87 ARG A C 1
ATOM 677 O O . ARG A 1 87 ? -4.353 -2.806 24.221 1.00 74.50 87 ARG A O 1
ATOM 684 N N . LYS A 1 88 ? -5.847 -2.434 22.570 1.00 52.81 88 LYS A N 1
ATOM 685 C CA . LYS A 1 88 ? -6.952 -1.958 23.400 1.00 52.81 88 LYS A CA 1
ATOM 686 C C . LYS A 1 88 ? -8.021 -3.035 23.496 1.00 52.81 88 LYS A C 1
ATOM 688 O O . LYS A 1 88 ? -8.616 -3.130 24.588 1.00 52.81 88 LYS A O 1
#

pLDDT: mean 86.07, std 9.6, range [46.81, 95.12]

Nearest PDB structures (foldseek):
  6s1k-assembly1_K  TM=7.321E-01  e=3.778E+00  Escherichia coli str. K-12 substr. MG1655star
  6s1k-assembly1_I  TM=7.277E-01  e=6.638E+00  Escherichia coli str. K-12 substr. MG1655star
  6dkm-assembly2_C  TM=6.654E-01  e=7.067E+00  synthetic construct

Radius of gyration: 22.2 Å; Cα contacts (8 Å, |Δi|>4): 18; chains: 1; bounding box: 59×19×52 Å